Protein AF-X1UCN3-F1 (afdb_monomer_lite)

Structure (mmCIF, N/CA/C/O backbone):
data_AF-X1UCN3-F1
#
_entry.id   AF-X1UCN3-F1
#
loop_
_atom_site.group_PDB
_atom_site.id
_atom_site.type_symbol
_atom_site.label_atom_id
_atom_site.label_alt_id
_atom_site.label_comp_id
_atom_site.label_asym_id
_atom_site.label_entity_id
_atom_site.label_seq_id
_atom_site.pdbx_PDB_ins_code
_atom_site.Cartn_x
_atom_site.Cartn_y
_atom_site.Cartn_z
_atom_site.occupancy
_atom_site.B_iso_or_equiv
_atom_site.auth_seq_id
_atom_site.auth_comp_id
_atom_site.auth_asym_id
_atom_site.auth_atom_id
_atom_site.pdbx_PDB_model_num
ATOM 1 N N . GLY A 1 1 ? 2.033 1.109 -13.310 1.00 90.81 1 GLY A N 1
ATOM 2 C CA . GLY A 1 1 ? 3.348 0.813 -12.707 1.00 90.81 1 GLY A CA 1
ATOM 3 C C . GLY A 1 1 ? 4.030 -0.413 -13.293 1.00 90.81 1 GLY A C 1
ATOM 4 O O . GLY A 1 1 ? 4.873 -0.269 -14.161 1.00 90.81 1 GLY A O 1
ATOM 5 N N . TYR A 1 2 ? 3.689 -1.627 -12.850 1.00 91.94 2 TYR A N 1
ATOM 6 C CA . TYR A 1 2 ? 4.491 -2.823 -13.181 1.00 91.94 2 TYR A CA 1
ATOM 7 C C . TYR A 1 2 ? 4.525 -3.172 -14.672 1.00 91.94 2 TYR A C 1
ATOM 9 O O . TYR A 1 2 ? 5.579 -3.544 -15.172 1.00 91.94 2 TYR A O 1
ATOM 17 N N . TYR A 1 3 ? 3.417 -2.993 -15.398 1.00 93.38 3 TYR A N 1
ATOM 18 C CA . TYR A 1 3 ? 3.421 -3.129 -16.858 1.00 93.38 3 TYR A CA 1
ATOM 19 C C . TYR A 1 3 ? 4.437 -2.185 -17.521 1.00 93.38 3 TYR A C 1
ATOM 21 O O . TYR A 1 3 ? 5.268 -2.631 -18.302 1.00 93.38 3 TYR A O 1
ATOM 29 N N . TYR A 1 4 ? 4.433 -0.902 -17.139 1.00 95.06 4 TYR A N 1
ATOM 30 C CA . TYR A 1 4 ? 5.412 0.087 -17.603 1.00 95.06 4 TYR A CA 1
ATOM 31 C C . TYR A 1 4 ? 6.851 -0.333 -17.276 1.00 95.06 4 TYR A C 1
ATOM 33 O O . TYR A 1 4 ? 7.712 -0.303 -18.150 1.00 95.06 4 TYR A O 1
ATOM 41 N N . GLY A 1 5 ? 7.095 -0.802 -16.047 1.00 95.38 5 GLY A N 1
ATOM 42 C CA . GLY A 1 5 ? 8.407 -1.294 -15.622 1.00 95.38 5 G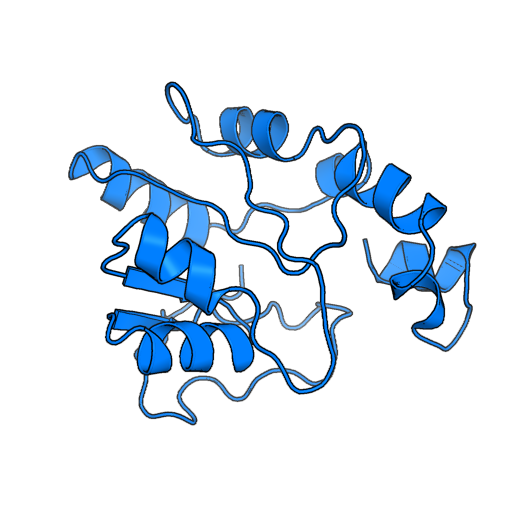LY A CA 1
ATOM 43 C C . GLY A 1 5 ? 8.921 -2.451 -16.485 1.00 95.38 5 GLY A C 1
ATOM 44 O O . GLY A 1 5 ? 10.073 -2.439 -16.917 1.00 95.38 5 GLY A O 1
ATOM 45 N N . GLN A 1 6 ? 8.049 -3.413 -16.806 1.00 94.62 6 GLN A N 1
ATOM 46 C CA . GLN A 1 6 ? 8.380 -4.501 -17.728 1.00 94.62 6 GLN A CA 1
ATOM 47 C C . GLN A 1 6 ? 8.710 -3.978 -19.125 1.00 94.62 6 GLN A C 1
ATOM 49 O O . GLN A 1 6 ? 9.733 -4.359 -19.676 1.00 94.62 6 GLN A O 1
ATOM 54 N N . GLN A 1 7 ? 7.885 -3.094 -19.690 1.00 95.62 7 GLN A N 1
ATOM 55 C CA . GLN A 1 7 ? 8.106 -2.594 -21.050 1.00 95.62 7 GLN A CA 1
ATOM 56 C C . GLN A 1 7 ? 9.394 -1.771 -21.173 1.00 95.62 7 GLN A C 1
ATOM 58 O O . GLN A 1 7 ? 10.116 -1.915 -22.154 1.00 95.62 7 GLN A O 1
ATOM 63 N N . LYS A 1 8 ? 9.691 -0.924 -20.182 1.00 97.12 8 LYS A N 1
ATOM 64 C CA . LYS A 1 8 ? 10.817 0.014 -20.249 1.00 97.12 8 LYS A CA 1
ATOM 65 C C . LYS A 1 8 ? 12.150 -0.597 -19.823 1.00 97.12 8 LYS A C 1
ATOM 67 O O . LYS A 1 8 ? 13.149 -0.373 -20.494 1.00 97.12 8 LYS A O 1
ATOM 72 N N . TYR A 1 9 ? 12.182 -1.334 -18.711 1.00 96.56 9 TYR A N 1
ATOM 73 C CA . TYR A 1 9 ? 13.450 -1.719 -18.074 1.00 96.56 9 TYR A CA 1
ATOM 74 C C . TYR A 1 9 ? 13.778 -3.205 -18.167 1.00 96.56 9 TYR A C 1
ATOM 76 O O . TYR A 1 9 ? 14.944 -3.578 -18.095 1.00 96.56 9 TYR A O 1
ATOM 84 N N . SER A 1 10 ? 12.773 -4.077 -18.275 1.00 94.81 10 SER A N 1
ATOM 85 C CA . SER A 1 10 ? 13.024 -5.523 -18.291 1.00 94.81 10 SER A CA 1
ATOM 86 C C . SER A 1 10 ? 11.923 -6.301 -19.017 1.00 94.81 10 SER A C 1
ATOM 88 O O . SER A 1 10 ? 11.089 -6.949 -18.373 1.00 94.81 10 SER A O 1
ATOM 90 N N . PRO A 1 11 ? 11.894 -6.249 -20.363 1.00 93.00 11 PRO A N 1
ATOM 91 C CA . PRO A 1 11 ? 10.898 -6.971 -21.142 1.00 93.00 11 PRO A CA 1
ATOM 92 C C . PRO A 1 11 ? 10.883 -8.461 -20.790 1.00 93.00 11 PRO A C 1
ATOM 94 O O . PRO A 1 11 ? 11.913 -9.133 -20.785 1.00 93.00 11 PRO A O 1
ATOM 97 N N . GLY A 1 12 ? 9.699 -8.977 -20.460 1.00 87.69 12 GLY A N 1
ATOM 98 C CA . GLY A 1 12 ? 9.488 -10.395 -20.160 1.00 87.69 12 GLY A CA 1
ATOM 99 C C . GLY A 1 12 ? 9.872 -10.857 -18.749 1.00 87.69 12 GLY A C 1
ATOM 100 O O . GLY A 1 12 ? 9.677 -12.032 -18.446 1.00 87.69 12 GLY A O 1
ATOM 101 N N . ASN A 1 13 ? 10.375 -9.991 -17.859 1.00 91.38 13 ASN A N 1
ATOM 102 C CA . ASN A 1 13 ? 10.657 -10.375 -16.469 1.00 91.38 13 ASN A CA 1
ATOM 103 C C . ASN A 1 13 ? 10.425 -9.225 -15.463 1.00 91.38 13 ASN A C 1
ATOM 105 O O . ASN A 1 13 ? 9.879 -8.184 -15.809 1.00 91.38 13 ASN A O 1
ATOM 109 N N . LYS A 1 14 ? 10.737 -9.445 -14.177 1.00 91.56 14 LYS A N 1
ATOM 110 C CA . LYS A 1 14 ? 10.480 -8.485 -13.082 1.00 91.56 14 LYS A CA 1
ATOM 111 C C . LYS A 1 14 ? 11.747 -7.805 -12.537 1.00 91.56 14 LYS A C 1
ATOM 113 O O . LYS A 1 14 ? 11.695 -7.236 -11.450 1.00 91.56 14 LYS A O 1
ATOM 118 N N . ALA A 1 15 ? 12.868 -7.836 -13.263 1.00 94.94 15 ALA A N 1
ATOM 119 C CA . ALA A 1 15 ? 14.123 -7.218 -12.821 1.00 94.94 15 ALA A CA 1
ATOM 120 C C . ALA A 1 15 ? 14.004 -5.697 -12.621 1.00 94.94 15 ALA A C 1
ATOM 122 O O . ALA A 1 15 ? 14.710 -5.139 -11.791 1.00 94.94 15 ALA A O 1
ATOM 123 N N . PHE A 1 16 ? 13.045 -5.031 -13.276 1.00 94.88 16 PHE A N 1
ATOM 124 C CA . PHE A 1 16 ? 12.728 -3.623 -13.013 1.00 94.88 16 PHE A CA 1
ATOM 125 C C . PHE A 1 16 ? 12.446 -3.326 -11.528 1.00 94.88 16 PHE A C 1
ATOM 127 O O . PHE A 1 16 ? 12.680 -2.213 -11.073 1.00 94.88 16 PHE A O 1
ATOM 134 N N . ALA A 1 17 ? 11.952 -4.303 -10.756 1.00 93.31 17 ALA A N 1
ATOM 135 C CA . ALA A 1 17 ? 11.554 -4.105 -9.364 1.00 93.31 17 ALA A CA 1
ATOM 136 C C . ALA A 1 17 ? 12.737 -3.912 -8.396 1.00 93.31 17 ALA A C 1
ATOM 138 O O . ALA A 1 17 ? 12.504 -3.540 -7.247 1.00 93.31 17 ALA A O 1
ATOM 139 N N . ILE A 1 18 ? 13.979 -4.144 -8.835 1.00 94.06 18 ILE A N 1
ATOM 140 C CA . ILE A 1 18 ? 15.189 -3.835 -8.053 1.00 94.06 18 ILE A CA 1
ATOM 141 C C . ILE A 1 18 ? 15.884 -2.543 -8.506 1.00 94.06 18 ILE A C 1
ATOM 143 O O . ILE A 1 18 ? 16.876 -2.157 -7.899 1.00 94.06 18 ILE A O 1
ATOM 147 N N . LEU A 1 19 ? 15.386 -1.882 -9.557 1.00 96.31 19 LEU A N 1
ATOM 148 C CA . LEU A 1 19 ? 16.004 -0.677 -10.110 1.00 96.31 19 LEU A CA 1
ATOM 149 C C . LEU A 1 19 ? 15.525 0.572 -9.377 1.00 96.31 19 LEU A C 1
ATOM 151 O O . LEU A 1 19 ? 14.321 0.787 -9.211 1.00 96.31 19 LEU A O 1
ATOM 155 N N . GLU A 1 20 ? 16.470 1.418 -8.982 1.00 95.94 20 GLU A N 1
ATOM 156 C CA . GLU A 1 20 ? 16.177 2.679 -8.308 1.00 95.94 20 GLU A CA 1
ATOM 157 C C . GLU A 1 20 ? 15.436 3.645 -9.241 1.00 95.94 20 GLU A C 1
ATOM 159 O O . GLU A 1 20 ? 14.459 4.271 -8.839 1.00 95.94 20 GLU A O 1
ATOM 164 N N . GLU A 1 21 ? 15.820 3.698 -10.518 1.00 97.06 21 GLU A N 1
ATOM 165 C CA . GLU A 1 21 ? 15.210 4.557 -11.535 1.00 97.06 21 GLU A CA 1
ATOM 166 C C . GLU A 1 21 ? 13.728 4.237 -11.729 1.00 97.06 21 GLU A C 1
ATOM 168 O O . GLU A 1 21 ? 12.895 5.140 -11.825 1.00 97.06 21 GLU A O 1
ATOM 173 N N . PHE A 1 22 ? 13.378 2.946 -11.728 1.00 97.81 22 PHE A N 1
ATOM 174 C CA . PHE A 1 22 ? 11.984 2.525 -11.796 1.00 97.81 22 PHE A CA 1
ATOM 175 C C . PHE A 1 22 ? 11.195 3.027 -10.584 1.00 97.81 22 PHE A C 1
ATOM 177 O O . PHE A 1 22 ? 10.091 3.548 -10.748 1.00 97.81 22 PHE A O 1
ATOM 184 N N . TRP A 1 23 ? 11.739 2.879 -9.372 1.00 97.94 23 TRP A N 1
ATOM 185 C CA . TRP A 1 23 ? 11.052 3.315 -8.158 1.00 97.94 23 TRP A CA 1
ATOM 186 C C . TRP A 1 23 ? 10.953 4.833 -8.052 1.00 97.94 23 TRP A C 1
ATOM 188 O O . TRP A 1 23 ? 9.906 5.325 -7.632 1.00 97.94 23 TRP A O 1
ATOM 198 N N . ASN A 1 24 ? 11.973 5.565 -8.503 1.00 97.69 24 ASN A N 1
ATOM 199 C CA . ASN A 1 24 ? 11.936 7.020 -8.603 1.00 97.69 24 ASN A CA 1
ATOM 200 C C . ASN A 1 24 ? 10.778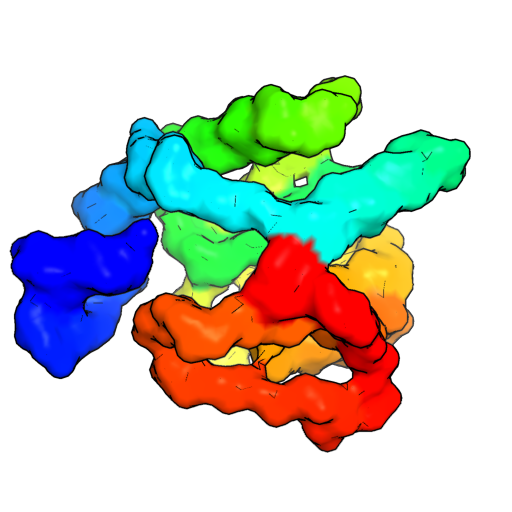 7.473 -9.499 1.00 97.69 24 ASN A C 1
ATOM 202 O O . ASN A 1 24 ? 9.973 8.293 -9.065 1.00 97.69 24 ASN A O 1
ATOM 206 N N . GLU A 1 25 ? 10.600 6.888 -10.687 1.00 97.75 25 GLU A N 1
ATOM 207 C CA . GLU A 1 25 ? 9.454 7.212 -11.552 1.00 97.75 25 GLU A CA 1
ATOM 208 C C . GLU A 1 25 ? 8.116 6.738 -10.963 1.00 97.75 25 GLU A C 1
ATOM 210 O O . GLU A 1 25 ? 7.107 7.450 -11.017 1.00 97.75 25 GLU A O 1
ATOM 215 N N . MET A 1 26 ? 8.095 5.540 -10.374 1.00 97.62 26 MET A N 1
ATOM 216 C CA . MET A 1 26 ? 6.886 4.953 -9.800 1.00 97.62 26 MET A CA 1
ATOM 217 C C . MET A 1 26 ? 6.331 5.795 -8.651 1.00 97.62 26 MET A C 1
ATOM 219 O O . MET A 1 26 ? 5.127 6.035 -8.609 1.00 97.62 26 MET A O 1
ATOM 223 N N . ASN A 1 27 ? 7.198 6.258 -7.752 1.00 98.06 27 ASN A N 1
ATOM 224 C CA . ASN A 1 27 ? 6.809 7.005 -6.561 1.00 98.06 27 ASN A CA 1
ATOM 225 C C . ASN A 1 27 ? 6.664 8.516 -6.807 1.00 98.06 27 ASN A C 1
ATOM 227 O O . ASN A 1 27 ? 6.174 9.202 -5.917 1.00 98.06 27 ASN A O 1
ATOM 231 N N . ASN A 1 28 ? 7.082 9.038 -7.970 1.00 97.50 28 ASN A N 1
ATOM 232 C CA . ASN A 1 28 ? 7.079 10.482 -8.255 1.00 97.50 28 ASN A CA 1
ATOM 233 C C . ASN A 1 28 ? 6.322 10.887 -9.529 1.00 97.50 28 ASN A C 1
ATOM 235 O O . ASN A 1 28 ? 6.429 12.028 -9.973 1.00 97.50 28 ASN A O 1
ATOM 239 N N . GLY A 1 29 ? 5.538 9.993 -10.137 1.00 94.62 29 GLY A N 1
ATOM 240 C CA . GLY A 1 29 ? 4.730 10.397 -11.290 1.00 94.62 29 GLY A CA 1
ATOM 241 C C . GLY A 1 29 ? 3.825 9.334 -11.887 1.00 94.62 29 GLY A C 1
ATOM 242 O O . GLY A 1 29 ? 2.743 9.673 -12.359 1.00 94.62 29 GLY A O 1
ATOM 243 N N . LEU A 1 30 ? 4.205 8.053 -11.874 1.00 96.12 30 LEU A N 1
ATOM 244 C CA . LEU A 1 30 ? 3.395 7.032 -12.554 1.00 96.12 30 LEU A CA 1
ATOM 245 C C . LEU A 1 30 ? 2.046 6.764 -11.876 1.00 96.12 30 LEU A C 1
ATOM 247 O O . LEU A 1 30 ? 1.128 6.291 -12.548 1.00 96.12 30 LEU A O 1
ATOM 251 N N . ASP A 1 31 ? 1.897 7.067 -10.583 1.00 94.50 31 ASP A N 1
ATOM 252 C CA . ASP A 1 31 ? 0.613 6.897 -9.898 1.00 94.50 31 ASP A CA 1
ATOM 253 C C . ASP A 1 31 ? -0.467 7.897 -10.343 1.00 94.50 31 ASP A C 1
ATOM 255 O O . ASP A 1 31 ? -1.638 7.653 -10.072 1.00 94.50 31 ASP A O 1
ATOM 259 N N . GLN A 1 32 ? -0.146 8.940 -11.121 1.00 93.06 32 GLN A N 1
ATOM 260 C CA . GLN A 1 32 ? -1.179 9.778 -11.756 1.00 93.06 32 GLN A CA 1
ATOM 261 C C . GLN A 1 32 ? -2.084 8.977 -12.718 1.00 93.06 32 GLN A C 1
ATOM 263 O O . GLN A 1 32 ? -3.192 9.398 -13.035 1.00 93.06 32 GLN A O 1
ATOM 268 N N . PHE A 1 33 ? -1.609 7.812 -13.175 1.00 94.50 33 PHE A N 1
ATOM 269 C CA . PHE A 1 33 ? -2.351 6.865 -14.010 1.00 94.50 33 PHE A CA 1
ATOM 270 C C . PHE A 1 33 ? -2.941 5.696 -13.204 1.00 94.50 33 PHE A C 1
ATOM 272 O O . PHE A 1 33 ? -3.541 4.788 -13.783 1.00 94.50 33 PHE A O 1
ATOM 279 N N . SER A 1 34 ? -2.734 5.665 -11.883 1.00 93.62 34 SER A N 1
ATOM 280 C CA . SER A 1 34 ? -3.314 4.650 -11.006 1.00 93.62 34 SER A CA 1
ATOM 281 C C . SER A 1 34 ? -4.791 4.963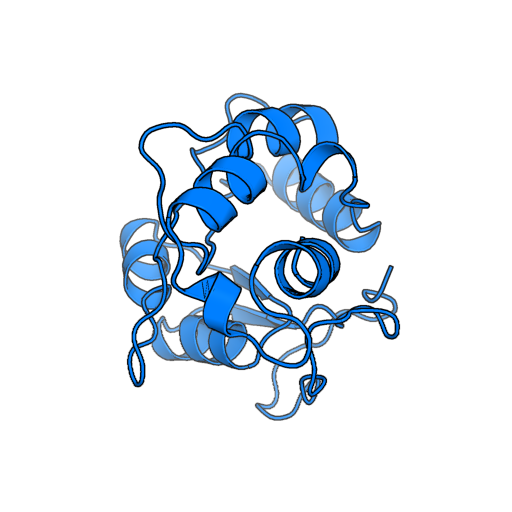 -10.775 1.00 93.62 34 SER A C 1
ATOM 283 O O . SER A 1 34 ? -5.157 6.073 -10.397 1.00 93.62 34 SER A O 1
ATOM 285 N N . LEU A 1 35 ? -5.651 3.967 -10.990 1.00 94.06 35 LEU A N 1
ATOM 286 C CA . LEU A 1 35 ? -7.083 4.096 -10.736 1.00 94.06 35 LEU A CA 1
ATOM 287 C C . LEU A 1 35 ? -7.371 3.814 -9.253 1.00 94.06 35 LEU A C 1
ATOM 289 O O . LEU A 1 35 ? -7.062 2.714 -8.780 1.00 94.06 35 LEU A O 1
ATOM 293 N N . PRO A 1 36 ? -7.942 4.773 -8.505 1.00 95.19 36 PRO A N 1
ATOM 294 C CA . PRO A 1 36 ? -8.349 4.537 -7.129 1.00 95.19 36 PRO A CA 1
ATOM 295 C C . PRO A 1 36 ? -9.535 3.578 -7.089 1.00 95.19 36 PRO A C 1
ATOM 297 O O . PRO A 1 36 ? -10.468 3.707 -7.875 1.00 95.19 36 PRO A O 1
ATOM 300 N N . LYS A 1 37 ? -9.498 2.636 -6.145 1.00 96.19 37 LYS A N 1
ATOM 301 C CA . LYS A 1 37 ? -10.561 1.644 -5.977 1.00 96.19 37 LYS A CA 1
ATOM 302 C C . LYS A 1 37 ? -11.740 2.234 -5.222 1.00 96.19 37 LYS A C 1
ATOM 304 O O . LYS A 1 37 ? -11.554 2.866 -4.176 1.00 96.19 37 LYS A O 1
ATOM 309 N N . GLU A 1 38 ? -12.949 1.954 -5.679 1.00 97.00 38 GLU A N 1
ATOM 310 C CA . GLU A 1 38 ? -14.170 2.434 -5.032 1.00 97.00 38 GLU A CA 1
ATOM 311 C C . GLU A 1 38 ? -14.331 1.865 -3.618 1.00 97.00 38 GLU A C 1
ATOM 313 O O . GLU A 1 38 ? -14.796 2.554 -2.704 1.00 97.00 38 GLU A O 1
ATOM 318 N N . CYS A 1 39 ? -13.871 0.632 -3.382 1.00 97.50 39 CYS A N 1
ATOM 319 C CA . CYS A 1 39 ? -13.852 0.071 -2.032 1.00 97.50 39 CYS A CA 1
ATOM 320 C C . CYS A 1 39 ? -12.947 0.869 -1.076 1.00 97.50 39 CYS A C 1
ATOM 322 O O . CYS A 1 39 ? -13.307 1.067 0.083 1.00 97.50 39 CYS A O 1
ATOM 324 N N . ALA A 1 40 ? -11.807 1.380 -1.557 1.00 97.75 40 ALA A N 1
ATOM 325 C CA . ALA A 1 40 ? -10.887 2.171 -0.745 1.00 97.75 40 ALA A CA 1
ATOM 326 C C . ALA A 1 40 ? -11.512 3.515 -0.355 1.00 97.75 40 ALA A C 1
ATOM 328 O O . ALA A 1 40 ? -11.415 3.903 0.807 1.00 97.75 40 ALA A O 1
ATOM 329 N N . ARG A 1 41 ? -12.240 4.171 -1.275 1.00 97.81 41 ARG A N 1
ATOM 330 C CA . ARG A 1 41 ? -12.996 5.400 -0.970 1.00 97.81 41 ARG A CA 1
ATOM 331 C C . ARG A 1 41 ? -13.962 5.184 0.190 1.00 97.81 41 ARG A C 1
ATOM 333 O O . ARG A 1 41 ? -13.952 5.937 1.156 1.00 97.81 41 ARG A O 1
ATOM 340 N N . LYS A 1 42 ? -14.759 4.114 0.125 1.00 98.00 42 LYS A N 1
ATOM 341 C CA . LYS A 1 42 ? -15.756 3.790 1.158 1.00 98.00 42 LYS A CA 1
ATOM 342 C C . LYS A 1 42 ? -15.118 3.460 2.508 1.00 98.00 42 LYS A C 1
ATOM 344 O O . LYS A 1 42 ? -15.624 3.903 3.535 1.00 98.00 42 LYS A O 1
ATOM 349 N N . LEU A 1 43 ? -14.024 2.696 2.512 1.00 98.25 43 LEU A N 1
ATOM 350 C CA . LEU A 1 43 ? -13.301 2.345 3.739 1.00 98.25 43 LEU A CA 1
ATOM 351 C C . LEU A 1 43 ? -12.660 3.571 4.391 1.00 98.25 43 LEU A C 1
ATOM 353 O O . LEU A 1 43 ? -12.771 3.749 5.600 1.00 98.25 43 LEU A O 1
ATOM 357 N N . ILE A 1 44 ? -12.026 4.434 3.599 1.00 98.31 44 ILE A N 1
ATOM 358 C CA . ILE A 1 44 ? -11.408 5.659 4.108 1.00 98.31 44 ILE A CA 1
ATOM 359 C C . ILE A 1 44 ? -12.473 6.591 4.684 1.00 98.31 44 ILE A C 1
ATOM 361 O O . ILE A 1 44 ? -12.320 7.052 5.810 1.00 98.31 44 ILE A O 1
ATOM 365 N N . GLU A 1 45 ? -13.591 6.790 3.986 1.00 98.12 45 GLU A N 1
ATOM 366 C CA . GLU A 1 45 ? -14.714 7.581 4.501 1.00 98.12 45 GLU A CA 1
ATOM 367 C C . GLU A 1 45 ? -15.303 7.006 5.797 1.00 98.12 45 GLU A C 1
ATOM 369 O O . GLU A 1 45 ? -15.650 7.750 6.715 1.00 98.12 45 GLU A O 1
ATOM 374 N N . LEU A 1 46 ? -15.388 5.678 5.913 1.00 98.19 46 LEU A N 1
ATOM 375 C CA . LEU A 1 46 ? -15.795 5.018 7.154 1.00 98.19 46 LEU A CA 1
ATOM 376 C C . LEU A 1 46 ? -14.830 5.341 8.305 1.00 98.19 46 LEU A C 1
ATOM 378 O O . LEU A 1 46 ? -15.281 5.700 9.393 1.00 98.19 46 LEU A O 1
ATOM 382 N N . HIS A 1 47 ? -13.522 5.224 8.076 1.00 98.25 47 HIS A N 1
ATOM 383 C CA . HIS A 1 47 ? -12.502 5.488 9.093 1.00 98.25 47 HIS A CA 1
ATOM 384 C C . HIS A 1 47 ? -12.416 6.976 9.466 1.00 98.25 47 HIS A C 1
ATOM 386 O O . HIS A 1 47 ? -12.346 7.291 10.655 1.00 98.25 47 HIS A O 1
ATOM 392 N N . LYS A 1 48 ? -12.563 7.891 8.496 1.00 97.50 48 LYS A N 1
ATOM 393 C CA . LYS A 1 48 ? -12.704 9.338 8.739 1.00 97.50 48 LYS A CA 1
ATOM 394 C C . LYS A 1 48 ? -13.879 9.630 9.674 1.00 97.50 48 LYS A C 1
ATOM 396 O O . LYS A 1 48 ? -13.705 10.287 10.694 1.00 97.50 48 LYS A O 1
ATOM 401 N N . LYS A 1 49 ? -15.066 9.075 9.392 1.00 97.75 49 LYS A N 1
ATOM 402 C CA . LYS A 1 49 ? -16.272 9.261 10.229 1.00 97.75 49 LYS A CA 1
ATOM 403 C C . LYS A 1 49 ? -16.126 8.722 11.651 1.00 97.75 49 LYS A C 1
ATOM 405 O O . LYS A 1 49 ? -16.807 9.196 12.554 1.00 97.75 49 LYS A O 1
ATOM 410 N N . ARG A 1 50 ? -15.271 7.720 11.846 1.00 97.88 50 ARG A N 1
ATOM 411 C CA . ARG A 1 50 ? -14.965 7.146 13.161 1.00 97.88 50 ARG A CA 1
ATOM 412 C C . ARG A 1 50 ? -13.909 7.942 13.935 1.00 97.88 50 ARG A C 1
ATOM 414 O O . ARG A 1 50 ? -13.757 7.699 15.127 1.00 97.88 50 ARG A O 1
ATOM 421 N N . GLY A 1 51 ? -13.211 8.873 13.281 1.00 96.94 51 GLY A N 1
ATOM 422 C CA . GLY A 1 51 ? -12.063 9.576 13.855 1.00 96.94 51 GLY A CA 1
ATOM 423 C C . GLY A 1 51 ? -10.818 8.692 13.975 1.00 96.94 51 GLY A C 1
ATOM 424 O O . GLY A 1 51 ? -9.982 8.937 14.841 1.00 96.94 51 GLY A O 1
ATOM 425 N N . ASP A 1 52 ? -10.709 7.644 13.151 1.00 97.75 52 ASP A N 1
ATOM 426 C CA . ASP A 1 52 ? -9.566 6.732 13.172 1.00 97.75 52 ASP A CA 1
ATOM 427 C C . ASP A 1 52 ? -8.346 7.367 12.472 1.00 97.75 52 ASP A C 1
ATOM 429 O O . ASP A 1 52 ? -8.474 8.021 11.435 1.00 97.75 52 ASP A O 1
ATOM 433 N N . SER A 1 53 ? -7.137 7.106 12.981 1.00 97.38 53 SER A N 1
ATOM 434 C CA . SER A 1 53 ? -5.893 7.445 12.277 1.00 97.38 53 SER A CA 1
ATOM 435 C C . SER A 1 53 ? -5.642 6.482 11.114 1.00 97.38 53 SER A C 1
ATOM 437 O O . SER A 1 53 ? -5.594 5.265 11.307 1.00 97.38 53 SER A O 1
ATOM 439 N N . ILE A 1 54 ? -5.422 7.019 9.913 1.00 98.44 54 ILE A N 1
ATOM 440 C CA . ILE A 1 54 ? -5.218 6.232 8.687 1.00 98.44 54 ILE A CA 1
ATOM 441 C C . ILE A 1 54 ? -3.734 6.228 8.302 1.00 98.44 54 ILE A C 1
ATOM 443 O O . ILE A 1 54 ? -3.088 7.276 8.255 1.00 98.44 54 ILE A O 1
ATOM 447 N N . TYR A 1 55 ? -3.206 5.041 7.993 1.00 98.69 55 TYR A N 1
ATOM 448 C CA . TYR A 1 55 ? -1.834 4.830 7.531 1.00 98.69 55 TYR A CA 1
ATOM 449 C C . TYR A 1 55 ? -1.822 4.037 6.227 1.00 98.69 55 TYR A C 1
ATOM 451 O O . TYR A 1 55 ? -2.579 3.080 6.064 1.00 98.69 55 TYR A O 1
ATOM 459 N N . PHE A 1 56 ? -0.898 4.384 5.333 1.00 98.69 56 PHE A N 1
ATOM 460 C CA . PHE A 1 56 ? -0.610 3.618 4.124 1.00 98.69 56 PHE A CA 1
ATOM 461 C C . PHE A 1 56 ? 0.774 2.983 4.249 1.00 98.69 56 PHE A C 1
ATOM 463 O O . PHE A 1 56 ? 1.773 3.687 4.392 1.00 98.69 56 PHE A O 1
ATOM 470 N N . ILE A 1 57 ? 0.835 1.649 4.198 1.00 98.75 57 ILE A N 1
ATOM 471 C CA . ILE A 1 57 ? 2.078 0.878 4.342 1.00 98.75 57 ILE A CA 1
ATOM 472 C C . ILE A 1 57 ? 2.306 0.052 3.079 1.00 98.75 57 ILE A C 1
ATOM 474 O O . ILE A 1 57 ? 1.497 -0.805 2.712 1.00 98.75 57 ILE A O 1
ATOM 478 N N . THR A 1 58 ? 3.435 0.285 2.415 1.00 98.38 58 THR A N 1
ATOM 479 C CA . THR A 1 58 ? 3.723 -0.277 1.098 1.00 98.38 58 THR A CA 1
ATOM 480 C C . THR A 1 58 ? 5.097 -0.931 1.032 1.00 98.38 58 THR A C 1
ATOM 482 O O . THR A 1 58 ? 6.071 -0.406 1.559 1.00 98.38 58 THR A O 1
ATOM 485 N N . ALA A 1 59 ? 5.184 -2.063 0.327 1.00 96.88 59 ALA A N 1
ATOM 486 C CA . ALA A 1 59 ? 6.441 -2.783 0.097 1.00 96.88 59 ALA A CA 1
ATOM 487 C C . ALA A 1 59 ? 7.277 -2.198 -1.056 1.00 96.88 59 ALA A C 1
ATOM 489 O O . ALA A 1 59 ? 8.281 -2.780 -1.463 1.00 96.88 59 ALA A O 1
ATOM 490 N N . ARG A 1 60 ? 6.859 -1.057 -1.618 1.00 97.19 60 ARG A N 1
ATOM 491 C CA . ARG A 1 60 ? 7.652 -0.330 -2.612 1.00 97.19 60 ARG A CA 1
ATOM 492 C C . ARG A 1 60 ? 8.982 0.106 -1.998 1.00 97.19 60 ARG A C 1
ATOM 494 O O . ARG A 1 60 ? 9.034 0.460 -0.817 1.00 97.19 60 ARG A O 1
ATOM 501 N N . THR A 1 61 ? 10.038 0.104 -2.804 1.00 97.00 61 THR A N 1
ATOM 502 C CA . THR A 1 61 ? 11.338 0.646 -2.395 1.00 97.00 61 THR A CA 1
ATOM 503 C C . THR A 1 61 ? 11.193 2.133 -2.104 1.00 97.00 61 THR A C 1
ATOM 505 O O . THR A 1 61 ? 10.552 2.867 -2.862 1.00 97.00 61 THR A O 1
ATOM 508 N N . LYS A 1 62 ? 11.762 2.558 -0.975 1.00 96.94 62 LYS A N 1
ATOM 509 C CA . LYS A 1 62 ? 11.807 3.962 -0.582 1.00 96.94 62 LYS A CA 1
ATOM 510 C C . LYS A 1 62 ? 12.723 4.733 -1.532 1.00 96.94 62 LYS A C 1
ATOM 512 O O . LYS A 1 62 ? 13.814 4.270 -1.843 1.00 96.94 62 LYS A O 1
ATOM 517 N N . THR A 1 63 ? 12.281 5.914 -1.927 1.00 97.75 63 THR A N 1
ATOM 518 C CA . THR A 1 63 ? 13.029 6.881 -2.737 1.00 97.75 63 THR A CA 1
ATOM 519 C C . THR A 1 63 ? 13.348 8.119 -1.897 1.00 97.75 63 THR A C 1
ATOM 521 O O . THR A 1 63 ? 12.767 8.302 -0.823 1.00 97.75 63 THR A O 1
ATOM 524 N N . GLU A 1 64 ? 14.298 8.949 -2.337 1.00 96.56 64 GLU A N 1
ATOM 525 C CA . GLU A 1 64 ? 14.671 10.183 -1.621 1.00 96.56 64 GLU A CA 1
ATOM 526 C C . GLU A 1 64 ? 13.475 11.136 -1.489 1.00 96.56 64 GLU A C 1
ATOM 528 O O . GLU A 1 64 ? 13.196 11.660 -0.410 1.00 96.56 64 GLU A O 1
ATOM 533 N N . ILE A 1 65 ? 12.729 11.274 -2.585 1.00 96.62 65 ILE A N 1
ATOM 534 C CA . ILE A 1 65 ? 11.466 12.003 -2.673 1.00 96.62 65 ILE A CA 1
ATOM 535 C C . ILE A 1 65 ? 10.337 11.060 -3.099 1.00 96.62 65 ILE A C 1
ATOM 537 O O . ILE A 1 65 ? 10.577 10.045 -3.762 1.00 96.62 65 ILE A O 1
ATOM 541 N N . GLU A 1 66 ? 9.106 11.380 -2.710 1.00 97.81 66 GLU A N 1
ATOM 542 C CA . GLU A 1 66 ? 7.896 10.659 -3.115 1.00 97.81 66 GLU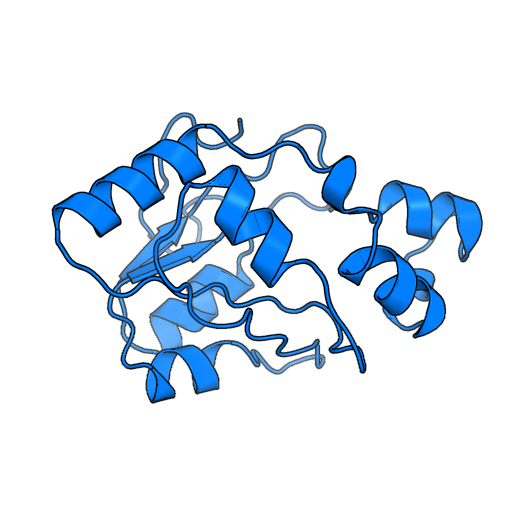 A CA 1
ATOM 543 C C . GLU A 1 66 ? 6.698 11.618 -3.175 1.00 97.81 66 GLU A C 1
ATOM 545 O O . GLU A 1 66 ? 6.573 12.499 -2.324 1.00 97.81 66 GLU A O 1
ATOM 550 N N . SER A 1 67 ? 5.824 11.442 -4.170 1.00 97.75 67 SER A N 1
ATOM 551 C CA . SER A 1 67 ? 4.570 12.197 -4.336 1.00 97.75 67 SER A CA 1
ATOM 552 C C . SER A 1 67 ? 3.319 11.348 -4.080 1.00 97.75 67 SER A C 1
ATOM 554 O O . SER A 1 67 ? 2.192 11.794 -4.308 1.00 97.75 67 SER A O 1
ATOM 556 N N . VAL A 1 68 ? 3.492 10.121 -3.578 1.00 98.19 68 VAL A N 1
ATOM 557 C CA . VAL A 1 68 ? 2.399 9.182 -3.300 1.00 98.19 68 VAL A CA 1
ATOM 558 C C . VAL A 1 68 ? 1.549 9.688 -2.138 1.00 98.19 68 VAL A C 1
ATOM 560 O O . VAL A 1 68 ? 0.325 9.618 -2.221 1.00 98.19 68 VAL A O 1
ATOM 563 N N . THR A 1 69 ? 2.165 10.236 -1.086 1.00 98.06 69 THR A N 1
ATOM 564 C CA . THR A 1 69 ? 1.431 10.836 0.041 1.00 98.06 69 THR A CA 1
ATOM 565 C C . THR A 1 69 ? 0.494 11.948 -0.441 1.00 98.06 69 THR A C 1
ATOM 567 O O . THR A 1 69 ? -0.702 11.895 -0.160 1.00 98.06 69 THR A O 1
ATOM 570 N N . GLU A 1 70 ? 1.001 12.902 -1.229 1.00 97.69 70 GLU A N 1
ATOM 571 C CA . GLU A 1 70 ? 0.204 14.018 -1.768 1.00 97.69 70 GLU A CA 1
ATOM 572 C C . GLU A 1 70 ? -0.906 13.526 -2.712 1.00 97.69 70 GLU A C 1
ATOM 574 O O . GLU A 1 70 ? -2.029 14.034 -2.704 1.00 97.69 70 GLU A O 1
ATOM 579 N N . LEU A 1 71 ? -0.623 12.508 -3.528 1.00 97.56 71 LEU A N 1
ATOM 580 C CA . LEU A 1 71 ? -1.637 11.919 -4.394 1.00 97.56 71 LEU A CA 1
ATOM 581 C C . LEU A 1 71 ? -2.766 11.274 -3.583 1.00 97.56 71 LEU A C 1
ATOM 583 O O . LEU A 1 71 ? -3.934 11.465 -3.921 1.00 97.56 71 LEU A O 1
ATOM 587 N N . LEU A 1 72 ? -2.441 10.508 -2.539 1.00 98.00 72 LEU A N 1
ATOM 588 C CA . LEU A 1 72 ? -3.432 9.865 -1.671 1.00 98.00 72 LEU A CA 1
ATOM 589 C C . LEU A 1 72 ? -4.263 10.902 -0.913 1.00 98.00 72 LEU A C 1
ATOM 591 O O . LEU A 1 72 ? -5.479 10.733 -0.820 1.00 98.00 72 LEU A O 1
ATOM 595 N N . GLU A 1 73 ? -3.627 11.980 -0.447 1.00 97.44 73 GLU A N 1
ATOM 596 C CA . GLU A 1 73 ? -4.288 13.134 0.166 1.00 97.44 73 GLU A CA 1
ATOM 597 C C . GLU A 1 73 ? -5.391 13.686 -0.737 1.00 97.44 73 GLU A C 1
ATOM 599 O O . GLU A 1 73 ? -6.560 13.689 -0.357 1.00 97.44 73 GLU A O 1
ATOM 604 N N . LYS A 1 74 ? -5.036 14.058 -1.974 1.00 97.06 74 LYS A N 1
ATOM 605 C CA . LYS A 1 74 ? -5.980 14.612 -2.956 1.00 97.06 74 LYS A CA 1
ATOM 606 C C . LYS A 1 74 ? -7.029 13.597 -3.391 1.00 97.06 74 LYS A C 1
ATOM 608 O O . LYS A 1 74 ? -8.189 13.938 -3.593 1.00 97.06 74 LYS A O 1
ATOM 613 N N . THR A 1 75 ? -6.621 12.344 -3.573 1.00 97.12 75 THR A N 1
ATOM 614 C CA . THR A 1 75 ? -7.497 11.289 -4.091 1.00 97.12 75 THR A CA 1
ATOM 615 C C . THR A 1 75 ? -8.603 10.947 -3.105 1.00 97.12 75 THR A C 1
ATOM 617 O O . THR A 1 75 ? -9.725 10.680 -3.537 1.00 97.12 75 THR A O 1
ATOM 620 N N . PHE A 1 76 ? -8.294 10.925 -1.809 1.00 97.25 76 PHE A N 1
ATOM 621 C CA . PHE A 1 76 ? -9.209 10.478 -0.760 1.00 97.25 76 PHE A CA 1
ATOM 622 C C . PHE A 1 76 ? -9.644 11.583 0.206 1.00 97.25 76 PHE A C 1
ATOM 624 O O . PHE A 1 76 ? -10.279 11.274 1.213 1.00 97.25 76 PHE A O 1
ATOM 631 N N . ASP A 1 77 ? -9.335 12.841 -0.117 1.00 96.75 77 ASP A N 1
ATOM 632 C CA . ASP A 1 77 ? -9.714 14.018 0.669 1.00 96.75 77 ASP A CA 1
ATOM 633 C C . ASP A 1 77 ? -9.320 13.848 2.146 1.00 96.75 77 ASP A C 1
ATOM 635 O O . ASP A 1 77 ? -10.156 13.821 3.051 1.00 96.75 77 ASP A O 1
ATOM 639 N N . LEU A 1 78 ? -8.034 13.574 2.380 1.00 96.38 78 LEU A N 1
ATOM 640 C CA . LEU A 1 78 ? -7.499 13.332 3.720 1.00 96.38 78 LEU A CA 1
ATOM 641 C C . LEU A 1 78 ? -7.036 14.645 4.345 1.00 96.38 78 LEU A C 1
ATOM 643 O O . LEU A 1 78 ? -6.226 15.359 3.765 1.00 96.38 78 LEU A O 1
ATOM 647 N N . GLU A 1 79 ? -7.470 14.923 5.570 1.00 93.50 79 GLU A N 1
ATOM 648 C CA . GLU A 1 79 ? -6.948 16.049 6.344 1.00 93.50 79 GLU A CA 1
ATOM 649 C C . GLU A 1 79 ? -5.658 15.635 7.065 1.00 93.50 79 GLU A C 1
ATOM 651 O O . GLU A 1 79 ? -5.676 14.722 7.890 1.00 93.50 79 GLU A O 1
ATOM 656 N N . ASN A 1 80 ? -4.541 16.314 6.775 1.00 91.88 80 ASN A N 1
ATOM 657 C CA . ASN A 1 80 ? -3.230 16.084 7.404 1.00 91.88 80 ASN A CA 1
ATOM 658 C C . ASN A 1 80 ? -2.808 14.592 7.435 1.00 91.88 80 ASN A C 1
ATOM 660 O O . ASN A 1 80 ? -2.593 14.035 8.518 1.0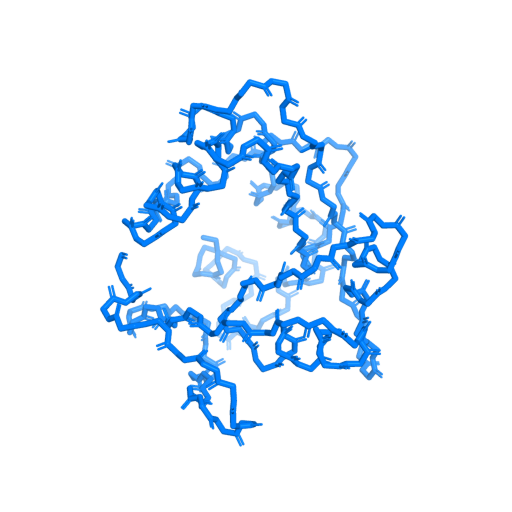0 91.88 80 ASN A O 1
ATOM 664 N N . PRO A 1 81 ? -2.701 13.910 6.277 1.00 95.38 81 PRO A N 1
ATOM 665 C CA . PRO A 1 81 ? -2.424 12.479 6.244 1.00 95.38 81 PRO A CA 1
ATOM 666 C C . PRO A 1 81 ? -1.046 12.136 6.820 1.00 95.38 81 PRO A C 1
ATOM 668 O O . PRO A 1 81 ? -0.064 12.862 6.656 1.00 95.38 81 PRO A O 1
ATOM 671 N N . ASN A 1 82 ? -0.945 10.955 7.434 1.00 97.62 82 ASN A N 1
ATOM 672 C CA . ASN A 1 82 ? 0.352 10.364 7.749 1.00 97.62 82 ASN A CA 1
ATOM 673 C C . ASN A 1 82 ? 1.134 10.100 6.454 1.00 97.62 82 ASN A C 1
ATOM 675 O O . ASN A 1 82 ? 0.568 9.609 5.474 1.00 97.62 82 ASN A O 1
ATOM 679 N N . LYS A 1 83 ? 2.449 10.352 6.471 1.00 98.12 83 LYS A N 1
ATOM 680 C CA . LYS A 1 83 ? 3.326 10.004 5.343 1.00 98.12 83 LYS A CA 1
ATOM 681 C C . LYS A 1 83 ? 3.246 8.510 5.036 1.00 98.12 83 LYS A C 1
ATOM 683 O O . LYS A 1 83 ? 3.236 7.685 5.953 1.00 98.12 83 LYS A O 1
ATOM 688 N N . VAL A 1 84 ? 3.244 8.167 3.748 1.00 98.62 84 VAL A N 1
ATOM 689 C CA . VAL A 1 84 ? 3.291 6.771 3.300 1.00 98.62 84 VAL A CA 1
ATOM 690 C C . VAL A 1 84 ? 4.550 6.097 3.846 1.00 98.62 84 VAL A C 1
ATOM 692 O O . VAL A 1 84 ? 5.664 6.614 3.747 1.00 98.62 84 VAL A O 1
ATOM 695 N N . ILE A 1 85 ? 4.376 4.906 4.414 1.00 98.75 85 ILE A N 1
ATOM 696 C CA . ILE A 1 85 ? 5.468 4.108 4.964 1.00 98.75 85 ILE A CA 1
ATOM 697 C C . ILE A 1 85 ? 5.951 3.136 3.886 1.00 98.75 85 ILE A C 1
ATOM 699 O O . ILE A 1 85 ? 5.307 2.125 3.600 1.00 98.75 85 ILE A O 1
ATOM 703 N N . PHE A 1 86 ? 7.107 3.445 3.301 1.00 98.50 86 PHE A N 1
ATOM 704 C CA . PHE A 1 86 ? 7.807 2.593 2.340 1.00 98.50 86 PHE A CA 1
ATOM 705 C C . PHE A 1 86 ? 8.714 1.613 3.080 1.00 98.50 86 PHE A C 1
ATOM 707 O O . PHE A 1 86 ? 9.781 1.988 3.568 1.00 98.50 86 PHE A O 1
ATOM 714 N N . THR A 1 87 ? 8.291 0.355 3.175 1.00 97.88 87 THR A N 1
ATOM 715 C CA . THR A 1 87 ? 9.049 -0.687 3.880 1.00 97.88 87 THR A CA 1
ATOM 716 C C . THR A 1 87 ? 10.114 -1.327 3.003 1.00 97.88 87 THR A C 1
ATOM 718 O O . THR A 1 87 ? 11.030 -1.957 3.521 1.00 97.88 87 THR A O 1
ATOM 721 N N . GLY A 1 88 ? 9.992 -1.198 1.678 1.00 95.75 88 GLY A N 1
ATOM 722 C CA . GLY A 1 88 ? 10.740 -2.020 0.738 1.00 95.75 88 GLY A CA 1
ATOM 723 C C . GLY A 1 88 ? 10.352 -3.497 0.823 1.00 95.75 88 GLY A C 1
ATOM 724 O O . GLY A 1 88 ? 9.366 -3.879 1.467 1.00 95.75 88 GLY A O 1
ATOM 725 N N . PHE A 1 89 ? 11.155 -4.324 0.161 1.00 92.94 89 PHE A N 1
ATOM 726 C CA . PHE A 1 89 ? 10.988 -5.768 0.102 1.00 92.94 89 PHE A CA 1
ATOM 727 C C . PHE A 1 89 ? 12.292 -6.467 0.483 1.00 92.94 89 PHE A C 1
ATOM 729 O O . PHE A 1 89 ? 13.368 -6.088 0.019 1.00 92.94 89 PHE A O 1
ATOM 736 N N . LYS A 1 90 ? 12.184 -7.529 1.283 1.00 93.31 90 LYS A N 1
ATOM 737 C CA . LYS A 1 90 ? 13.284 -8.437 1.595 1.00 93.31 90 LYS A CA 1
ATOM 738 C C . LYS A 1 90 ? 12.760 -9.866 1.591 1.00 93.31 90 LYS A C 1
ATOM 740 O O . LYS A 1 90 ? 11.761 -10.171 2.233 1.00 93.31 90 LYS A O 1
ATOM 745 N N . LEU A 1 91 ? 13.421 -10.740 0.834 1.00 91.56 91 LEU A N 1
ATOM 746 C CA . LEU A 1 91 ? 12.982 -12.125 0.693 1.00 91.56 91 LEU A CA 1
ATOM 747 C C . LEU A 1 91 ? 13.003 -12.832 2.056 1.00 91.56 91 LEU A C 1
ATOM 749 O O . LEU A 1 91 ? 14.016 -12.799 2.751 1.00 91.56 91 LEU A O 1
ATOM 753 N N . GLY A 1 92 ? 11.890 -13.477 2.408 1.00 93.69 92 GLY A N 1
ATOM 754 C CA . GLY A 1 92 ? 11.739 -14.203 3.670 1.00 93.69 92 GLY A CA 1
ATOM 755 C C . GLY A 1 92 ? 11.436 -13.326 4.889 1.00 93.69 92 GLY A C 1
ATOM 756 O O . GLY A 1 92 ? 11.380 -13.855 5.992 1.00 93.69 92 GLY A O 1
ATOM 757 N N . GLU A 1 93 ? 11.232 -12.015 4.718 1.00 96.12 93 GLU A N 1
ATOM 758 C CA . GLU A 1 93 ? 10.895 -11.108 5.817 1.00 96.12 93 GLU A CA 1
ATOM 759 C C . GLU A 1 93 ? 9.718 -10.197 5.450 1.00 96.12 93 GLU A C 1
ATOM 761 O O . GLU A 1 93 ? 9.708 -9.543 4.405 1.00 96.12 93 GLU A O 1
ATOM 766 N N . ASN A 1 94 ? 8.728 -10.112 6.339 1.00 97.50 94 ASN A N 1
ATOM 767 C CA . ASN A 1 94 ? 7.579 -9.239 6.153 1.00 97.50 94 ASN A CA 1
ATOM 768 C C . ASN A 1 94 ? 7.781 -7.896 6.869 1.00 97.50 94 ASN A C 1
ATOM 770 O O . ASN A 1 94 ? 7.419 -7.694 8.028 1.00 97.50 94 ASN A O 1
ATOM 774 N N . LEU A 1 95 ? 8.352 -6.942 6.136 1.00 98.12 95 LEU A N 1
ATOM 775 C CA . LEU A 1 95 ? 8.747 -5.636 6.668 1.00 98.12 95 LEU A CA 1
ATOM 776 C C . LEU A 1 95 ? 7.565 -4.726 7.054 1.00 98.12 95 LEU A C 1
ATOM 778 O O . LEU A 1 95 ? 7.786 -3.660 7.630 1.00 98.12 95 LEU A O 1
ATOM 782 N N . LYS A 1 96 ? 6.315 -5.130 6.788 1.00 98.69 96 LYS A N 1
ATOM 783 C CA . LYS A 1 96 ? 5.114 -4.383 7.198 1.00 98.69 96 LYS A CA 1
ATOM 784 C C . LYS A 1 96 ? 4.771 -4.566 8.677 1.00 98.69 96 LYS A C 1
ATOM 786 O O . LYS A 1 96 ? 4.146 -3.687 9.262 1.00 98.69 96 LYS A O 1
ATOM 791 N N . ILE A 1 97 ? 5.221 -5.651 9.308 1.00 98.62 97 ILE A N 1
ATOM 792 C CA . ILE A 1 97 ? 4.881 -5.974 10.704 1.00 98.62 97 ILE A CA 1
ATOM 793 C C . ILE A 1 97 ? 5.375 -4.892 11.667 1.00 98.62 97 ILE A C 1
ATOM 795 O O . ILE A 1 97 ? 4.642 -4.465 12.559 1.00 98.62 97 ILE A O 1
ATOM 799 N N . LYS A 1 98 ? 6.616 -4.427 11.484 1.00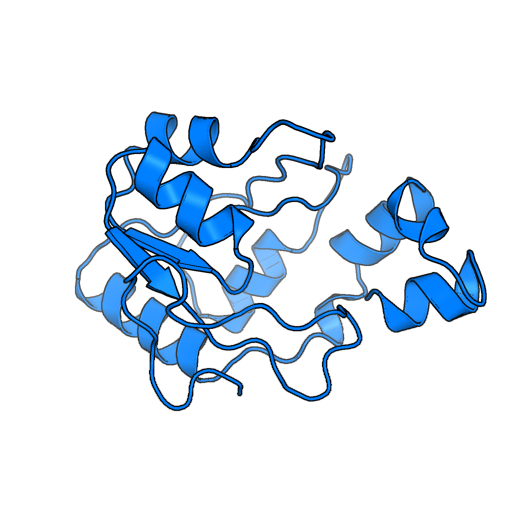 98.38 98 LYS A N 1
ATOM 800 C CA . LYS A 1 98 ? 7.220 -3.402 12.342 1.00 98.38 98 LYS A CA 1
ATOM 801 C C . LYS A 1 98 ? 6.396 -2.102 12.364 1.00 98.38 98 LYS A C 1
ATOM 803 O O . LYS A 1 98 ? 5.957 -1.731 13.452 1.00 98.38 98 LYS A O 1
ATOM 808 N N . PRO A 1 99 ? 6.105 -1.440 11.226 1.00 98.62 99 PRO A N 1
ATOM 809 C CA . PRO A 1 99 ? 5.295 -0.226 11.243 1.00 98.62 99 PRO A CA 1
ATOM 810 C C . PRO A 1 99 ? 3.844 -0.466 11.676 1.00 98.62 99 PRO A C 1
ATOM 812 O O . PRO A 1 99 ? 3.262 0.432 12.281 1.00 98.62 99 PRO A O 1
ATOM 815 N N . ILE A 1 100 ? 3.264 -1.651 11.440 1.00 98.81 100 ILE A N 1
ATOM 816 C CA . ILE A 1 100 ? 1.949 -2.009 12.000 1.00 98.81 100 ILE A CA 1
ATOM 817 C C . ILE A 1 100 ? 1.980 -1.928 13.538 1.00 98.81 100 ILE A C 1
ATOM 819 O O . ILE A 1 100 ? 1.123 -1.275 14.138 1.00 98.81 100 ILE A O 1
ATOM 823 N N . LYS A 1 101 ? 2.984 -2.547 14.177 1.00 98.62 101 LYS A N 1
ATOM 824 C CA . LYS A 1 101 ? 3.140 -2.563 15.642 1.00 98.62 101 LYS A CA 1
ATOM 825 C C . LYS A 1 101 ? 3.491 -1.185 16.208 1.00 98.62 101 LYS A C 1
ATOM 827 O O . LYS A 1 101 ? 2.873 -0.754 17.179 1.00 98.62 101 LYS A O 1
ATOM 832 N N . GLU A 1 102 ? 4.445 -0.478 15.601 1.00 98.44 102 GLU A N 1
ATOM 833 C CA . GLU A 1 102 ? 4.903 0.842 16.070 1.00 98.44 102 GLU A CA 1
ATOM 834 C C . GLU A 1 102 ? 3.787 1.896 16.032 1.00 98.44 102 GLU A C 1
ATOM 836 O O . GLU A 1 102 ? 3.661 2.688 16.966 1.00 98.44 102 GLU A O 1
ATOM 841 N N . ASN A 1 103 ? 2.928 1.857 15.007 1.00 98.44 103 ASN A N 1
ATOM 842 C CA . ASN A 1 103 ? 1.776 2.758 14.883 1.00 98.44 103 ASN A CA 1
ATOM 843 C C . ASN A 1 103 ? 0.508 2.219 15.568 1.00 98.44 103 ASN A C 1
ATOM 845 O O . ASN A 1 103 ? -0.546 2.843 15.475 1.00 98.44 103 ASN A O 1
ATOM 849 N N . LYS A 1 104 ? 0.602 1.079 16.273 1.00 98.31 104 LYS A N 1
ATOM 850 C CA . LYS A 1 104 ? -0.489 0.470 17.054 1.00 98.31 104 LYS A CA 1
ATOM 851 C C . LYS A 1 104 ? -1.774 0.267 16.242 1.00 98.31 104 LYS A C 1
ATOM 853 O O . LYS A 1 104 ? -2.877 0.462 16.763 1.00 98.31 104 LYS A O 1
ATOM 858 N N . LEU A 1 105 ? -1.640 -0.112 14.969 1.00 98.62 105 LEU A N 1
ATOM 859 C CA . LEU A 1 105 ? -2.798 -0.338 14.104 1.00 98.62 105 LEU A CA 1
ATOM 860 C C . LEU A 1 105 ? -3.680 -1.445 14.684 1.00 98.62 105 LEU A C 1
ATOM 862 O O . LEU A 1 105 ? -3.191 -2.341 15.360 1.00 98.62 105 LEU A O 1
ATOM 866 N N . GLN A 1 106 ? -4.983 -1.373 14.423 1.00 98.69 106 GLN A N 1
ATOM 867 C CA . GLN A 1 106 ? -5.954 -2.366 14.906 1.00 98.69 106 GLN A CA 1
ATOM 868 C C . GLN A 1 106 ? -6.572 -3.182 13.764 1.00 98.69 106 GLN A C 1
ATOM 870 O O . GLN A 1 106 ? -7.060 -4.291 13.979 1.00 98.69 106 GLN A O 1
ATOM 875 N N . ILE A 1 107 ? -6.555 -2.632 12.547 1.00 98.75 107 ILE A N 1
ATOM 876 C CA . ILE A 1 107 ? -7.094 -3.246 11.334 1.00 98.75 107 ILE A CA 1
ATOM 877 C C . ILE A 1 107 ? -6.107 -2.984 10.195 1.00 98.75 107 ILE A C 1
ATOM 879 O O . ILE A 1 107 ? -5.597 -1.869 10.071 1.00 98.75 107 ILE A O 1
ATOM 883 N N . PHE A 1 108 ? -5.847 -3.995 9.367 1.00 98.75 108 PHE A N 1
ATOM 884 C CA . PHE A 1 108 ? -5.030 -3.869 8.164 1.00 98.75 108 PHE A CA 1
ATOM 885 C C . PHE A 1 108 ? -5.784 -4.389 6.942 1.00 98.75 108 PHE A C 1
ATOM 887 O O . PHE A 1 108 ? -6.289 -5.515 6.941 1.00 98.75 108 PHE A O 1
ATOM 894 N N . TYR A 1 109 ? -5.838 -3.560 5.900 1.00 98.75 109 TYR A N 1
ATOM 895 C CA . TYR A 1 109 ? -6.443 -3.899 4.617 1.00 98.75 109 TYR A CA 1
ATOM 896 C C . TYR A 1 109 ? -5.348 -4.145 3.589 1.00 98.75 109 TYR A C 1
ATOM 898 O O . TYR A 1 109 ? -4.455 -3.312 3.425 1.00 98.75 109 TYR A O 1
ATOM 906 N N . GLY A 1 110 ? -5.439 -5.249 2.857 1.00 98.31 110 GLY A N 1
ATOM 907 C CA . GLY A 1 110 ? -4.475 -5.553 1.806 1.00 98.31 110 GLY A CA 1
ATOM 908 C C . GLY A 1 110 ? -4.969 -6.625 0.855 1.00 98.31 110 GLY A C 1
ATOM 909 O O . GLY A 1 110 ? -5.912 -7.354 1.158 1.00 98.31 110 GLY A O 1
ATOM 910 N N . ASP A 1 111 ? -4.369 -6.683 -0.327 1.00 97.88 111 ASP A N 1
ATOM 911 C CA . ASP A 1 111 ? -4.730 -7.657 -1.349 1.00 97.88 111 ASP A CA 1
ATOM 912 C C . ASP A 1 111 ? -3.799 -8.867 -1.362 1.00 97.88 111 ASP A C 1
ATOM 914 O O . ASP A 1 111 ? -4.230 -9.953 -1.741 1.00 97.88 111 ASP A O 1
ATOM 918 N N . ALA A 1 112 ? -2.544 -8.717 -0.937 1.00 96.81 112 ALA A N 1
ATOM 919 C CA . ALA A 1 112 ? -1.551 -9.783 -0.971 1.00 96.81 112 ALA A CA 1
ATOM 920 C C . ALA A 1 112 ? -1.598 -10.668 0.279 1.00 96.81 112 ALA A C 1
ATOM 922 O O . ALA A 1 112 ? -1.947 -10.216 1.365 1.00 96.81 112 ALA A O 1
ATOM 923 N N . ASP A 1 113 ? -1.190 -11.930 0.137 1.00 96.50 113 ASP A N 1
ATOM 924 C CA . ASP A 1 113 ? -1.117 -12.874 1.262 1.00 96.50 113 ASP A CA 1
ATOM 925 C C . ASP A 1 113 ? -0.192 -12.352 2.365 1.00 96.50 113 ASP A C 1
ATOM 927 O O . ASP A 1 113 ? -0.551 -12.375 3.539 1.00 96.50 113 ASP A O 1
ATOM 931 N N . SER A 1 114 ? 0.907 -11.706 1.966 1.00 96.44 114 SER A N 1
ATOM 932 C CA . SER A 1 114 ? 1.810 -11.002 2.875 1.00 96.44 114 SER A CA 1
ATOM 933 C C . SER A 1 114 ? 1.128 -9.902 3.697 1.00 96.44 114 SER A C 1
ATOM 935 O O . SER A 1 114 ? 1.593 -9.584 4.784 1.00 96.44 114 SER A O 1
ATOM 937 N N . ASP A 1 115 ? 0.052 -9.277 3.213 1.00 98.19 115 ASP A N 1
ATOM 938 C CA . ASP A 1 115 ? -0.664 -8.264 3.999 1.00 98.19 115 ASP A CA 1
ATOM 939 C C . ASP A 1 115 ? -1.458 -8.906 5.139 1.00 98.19 115 ASP A C 1
ATOM 941 O O . ASP A 1 115 ? -1.471 -8.391 6.257 1.00 98.19 115 ASP A O 1
ATOM 945 N N . ILE A 1 116 ? -2.082 -10.052 4.862 1.00 98.50 116 ILE A N 1
ATOM 946 C CA . ILE A 1 116 ? -2.857 -10.810 5.846 1.00 98.50 116 ILE A CA 1
ATOM 947 C C . ILE A 1 116 ? -1.932 -11.444 6.880 1.00 98.50 116 ILE A C 1
ATOM 949 O O . ILE A 1 116 ? -2.166 -11.308 8.079 1.00 98.50 116 ILE A O 1
ATOM 953 N N . GLU A 1 117 ? -0.833 -12.048 6.431 1.00 97.88 117 GLU A N 1
ATOM 954 C CA . GLU A 1 117 ? 0.208 -12.580 7.312 1.00 97.88 117 GLU A CA 1
ATOM 955 C C . GLU A 1 117 ? 0.782 -11.488 8.225 1.00 97.88 117 GLU A C 1
ATOM 957 O O . GLU A 1 117 ? 0.899 -11.704 9.430 1.00 97.88 117 GLU A O 1
ATOM 962 N N . ALA A 1 118 ? 1.069 -10.291 7.688 1.00 98.38 118 ALA A N 1
ATOM 963 C CA . ALA A 1 118 ? 1.590 -9.179 8.487 1.00 98.38 118 ALA A CA 1
ATOM 964 C C . ALA A 1 118 ? 0.632 -8.783 9.616 1.00 98.38 118 ALA A C 1
ATOM 966 O O . ALA A 1 118 ? 1.060 -8.506 10.737 1.00 98.38 118 ALA A O 1
ATOM 967 N N . ALA A 1 119 ? -0.665 -8.740 9.313 1.00 98.62 119 ALA A N 1
ATOM 968 C CA . ALA A 1 119 ? -1.706 -8.388 10.265 1.00 98.62 119 ALA A CA 1
ATOM 969 C C . ALA A 1 119 ? -1.876 -9.463 11.348 1.00 98.62 119 ALA A C 1
ATOM 971 O O . ALA A 1 119 ? -1.908 -9.135 12.535 1.00 98.62 119 ALA A O 1
ATOM 972 N N . PHE A 1 120 ? -1.903 -10.740 10.962 1.00 98.44 120 PHE A N 1
ATOM 973 C CA . PHE A 1 120 ? -1.987 -11.858 11.902 1.00 98.44 120 PHE A CA 1
ATOM 974 C C . PHE A 1 120 ? -0.760 -11.958 12.807 1.00 98.44 120 PHE A C 1
ATOM 976 O O . PHE A 1 120 ? -0.914 -12.080 14.021 1.00 98.44 120 PHE A O 1
ATOM 983 N N . GLU A 1 121 ? 0.450 -11.815 12.268 1.00 98.31 121 GLU A N 1
ATOM 984 C CA . GLU A 1 121 ? 1.679 -11.812 13.073 1.00 98.31 121 GLU A CA 1
ATOM 985 C C . GLU A 1 121 ? 1.781 -10.574 13.985 1.00 98.31 121 GLU A C 1
ATOM 987 O O . GLU A 1 121 ? 2.410 -10.590 15.052 1.00 98.31 121 GLU A O 1
ATOM 992 N N . ALA A 1 122 ? 1.131 -9.477 13.594 1.00 98.38 122 ALA A N 1
ATOM 993 C CA . ALA A 1 122 ? 0.964 -8.315 14.452 1.00 98.38 122 ALA A CA 1
ATOM 994 C C . ALA A 1 122 ? -0.160 -8.454 15.490 1.00 98.38 122 ALA A C 1
ATOM 996 O O . ALA A 1 122 ? -0.227 -7.621 16.392 1.00 98.38 122 ALA A O 1
ATOM 997 N N . GLY A 1 123 ? -0.990 -9.498 15.412 1.00 98.38 123 GLY A N 1
ATOM 998 C CA . GLY A 1 123 ? -2.109 -9.726 16.325 1.00 98.38 123 GLY A CA 1
ATOM 999 C C . GLY A 1 123 ? -3.286 -8.776 16.099 1.00 98.38 123 GLY A C 1
ATOM 1000 O O . GLY A 1 123 ? -3.996 -8.456 17.050 1.00 98.38 123 GLY A O 1
ATOM 1001 N N . ILE A 1 124 ? -3.476 -8.295 14.868 1.00 98.75 124 ILE A N 1
ATOM 1002 C CA . ILE A 1 124 ? -4.511 -7.317 14.510 1.00 98.75 124 ILE A CA 1
ATOM 1003 C C . ILE A 1 124 ? -5.474 -7.895 13.470 1.00 98.75 124 ILE A C 1
ATOM 1005 O O . ILE A 1 124 ? -5.192 -8.903 12.821 1.00 98.75 124 ILE A O 1
ATOM 1009 N N . ARG A 1 125 ? -6.632 -7.255 13.290 1.00 98.69 125 ARG A N 1
ATOM 1010 C CA . ARG A 1 125 ? -7.651 -7.730 12.348 1.00 98.69 125 ARG A CA 1
ATOM 1011 C C . ARG A 1 125 ? -7.175 -7.556 10.904 1.00 98.69 125 ARG A C 1
ATOM 1013 O O . ARG A 1 125 ? -6.889 -6.439 10.477 1.00 98.69 125 ARG A O 1
ATOM 1020 N N . ALA A 1 126 ? -7.146 -8.645 10.144 1.00 98.56 126 ALA A N 1
ATOM 1021 C CA . ALA A 1 126 ? -6.822 -8.637 8.722 1.00 98.56 126 ALA A CA 1
ATOM 1022 C C . ALA A 1 126 ? -8.104 -8.653 7.879 1.00 98.56 126 ALA A C 1
ATOM 1024 O O . ALA A 1 126 ? -8.991 -9.470 8.128 1.00 98.56 126 ALA A O 1
ATOM 1025 N N . ILE A 1 127 ? -8.197 -7.772 6.880 1.00 98.69 127 ILE A N 1
ATOM 1026 C CA . ILE A 1 127 ? -9.309 -7.759 5.921 1.00 98.69 127 ILE A CA 1
ATOM 1027 C C . ILE A 1 127 ? -8.744 -7.746 4.499 1.00 98.69 127 ILE A C 1
ATOM 1029 O O . ILE A 1 127 ? -8.053 -6.812 4.083 1.00 98.69 127 ILE A O 1
ATOM 1033 N N . ARG A 1 128 ? -9.067 -8.784 3.731 1.00 98.75 128 ARG A N 1
ATOM 1034 C CA . ARG A 1 128 ? -8.654 -8.940 2.340 1.00 98.75 128 ARG A CA 1
ATOM 1035 C C . ARG A 1 128 ? -9.439 -8.012 1.422 1.00 98.75 128 ARG A C 1
ATOM 1037 O O . ARG A 1 128 ? -10.671 -8.001 1.423 1.00 98.75 128 ARG A O 1
ATOM 1044 N N . ILE A 1 129 ? -8.710 -7.313 0.560 1.00 98.38 129 ILE A N 1
ATOM 1045 C CA . ILE A 1 129 ? -9.233 -6.601 -0.605 1.00 98.38 129 ILE A CA 1
ATOM 1046 C C . ILE A 1 129 ? -8.923 -7.427 -1.854 1.00 98.38 129 ILE A C 1
ATOM 1048 O O . ILE A 1 129 ? -7.786 -7.828 -2.074 1.00 98.38 129 ILE A O 1
ATOM 1052 N N . MET A 1 130 ? -9.904 -7.673 -2.716 1.00 97.88 130 MET A N 1
ATOM 1053 C CA . MET A 1 130 ? -9.684 -8.481 -3.914 1.00 97.88 130 MET A CA 1
ATOM 1054 C C . MET A 1 130 ? -8.794 -7.734 -4.910 1.00 97.88 130 MET A C 1
ATOM 1056 O O . MET A 1 130 ? -9.076 -6.601 -5.304 1.00 97.88 130 MET A O 1
ATOM 1060 N N . ARG A 1 131 ? -7.698 -8.353 -5.358 1.00 97.06 131 ARG A N 1
ATOM 1061 C CA . ARG A 1 131 ? -6.886 -7.789 -6.446 1.00 97.06 131 ARG A CA 1
ATOM 1062 C C . ARG A 1 131 ? -7.723 -7.733 -7.730 1.00 97.06 131 ARG A C 1
ATOM 1064 O O . ARG A 1 131 ? -8.408 -8.696 -8.064 1.00 97.06 131 ARG A O 1
ATOM 1071 N N . ALA A 1 132 ? -7.632 -6.627 -8.471 1.00 95.06 132 ALA A N 1
ATOM 1072 C CA . ALA A 1 132 ? -8.326 -6.481 -9.749 1.00 95.06 132 ALA A CA 1
ATOM 1073 C C . ALA A 1 132 ? -7.905 -7.583 -10.737 1.00 95.06 132 ALA A C 1
ATOM 1075 O O . ALA A 1 132 ? -6.716 -7.892 -10.872 1.00 95.06 132 ALA A O 1
ATOM 1076 N N . VAL A 1 133 ? -8.867 -8.167 -11.454 1.00 91.00 133 VAL A N 1
ATOM 1077 C CA . VAL A 1 133 ? -8.620 -9.305 -12.361 1.00 91.00 133 VAL A CA 1
ATOM 1078 C C . VAL A 1 133 ? -7.656 -8.961 -13.504 1.00 91.00 133 VAL A C 1
ATOM 1080 O O . VAL A 1 133 ? -6.850 -9.805 -13.911 1.00 91.00 133 VAL A O 1
ATOM 1083 N N . ASN A 1 134 ? -7.679 -7.703 -13.953 1.00 90.62 134 ASN A N 1
ATOM 1084 C CA . ASN A 1 134 ? -6.814 -7.132 -14.989 1.00 90.62 134 ASN A CA 1
ATOM 1085 C C . ASN A 1 134 ? -5.444 -6.657 -14.463 1.00 90.62 134 ASN A C 1
ATOM 1087 O O . ASN A 1 134 ? -4.650 -6.112 -15.229 1.00 90.62 134 ASN A O 1
ATOM 1091 N N . SER A 1 135 ? -5.134 -6.864 -13.178 1.00 91.81 135 SER A N 1
ATOM 1092 C CA . SER A 1 135 ? -3.817 -6.542 -12.626 1.00 91.81 135 SER A CA 1
ATOM 1093 C C . SER A 1 135 ? -2.715 -7.352 -13.308 1.00 91.81 135 SER A C 1
ATOM 1095 O O . SER A 1 135 ? -2.824 -8.569 -13.473 1.00 91.81 135 SER A O 1
ATOM 1097 N N . THR A 1 136 ? -1.600 -6.695 -13.626 1.00 90.12 136 THR A N 1
ATOM 1098 C CA . THR A 1 136 ? -0.393 -7.362 -14.139 1.00 90.12 136 THR A CA 1
ATOM 1099 C C . THR A 1 136 ? 0.446 -8.005 -13.029 1.00 90.12 136 THR A C 1
ATOM 1101 O O . THR A 1 136 ? 1.441 -8.672 -13.310 1.00 90.12 136 THR A O 1
ATOM 1104 N N . SER A 1 137 ? 0.066 -7.827 -11.757 1.00 87.12 137 SER A N 1
ATOM 1105 C CA . SER A 1 137 ? 0.707 -8.491 -10.619 1.00 87.12 137 SER A CA 1
ATOM 1106 C C . SER A 1 137 ? 0.126 -9.893 -10.428 1.00 87.12 137 SER A C 1
ATOM 1108 O O . SER A 1 137 ? -0.855 -10.096 -9.708 1.00 87.12 137 SER A O 1
ATOM 1110 N N . LYS A 1 138 ? 0.730 -10.858 -11.128 1.00 87.19 138 LYS A N 1
ATOM 1111 C CA . LYS A 1 138 ? 0.389 -12.286 -11.071 1.00 87.19 138 LYS A CA 1
ATOM 1112 C C . LYS A 1 138 ? 1.458 -13.096 -10.305 1.00 87.19 138 LYS A C 1
ATOM 1114 O O . LYS A 1 138 ? 2.630 -12.675 -10.316 1.00 87.19 138 LYS A O 1
ATOM 1119 N N . PRO A 1 139 ? 1.086 -14.247 -9.696 1.00 89.69 139 PRO A N 1
ATOM 1120 C CA . PRO A 1 139 ? -0.264 -14.841 -9.647 1.00 89.69 139 PRO A CA 1
ATOM 1121 C C . PRO A 1 139 ? -1.255 -14.041 -8.783 1.00 89.69 139 PRO A C 1
ATOM 1123 O O . PRO A 1 139 ? -0.862 -13.122 -8.062 1.00 89.69 139 PRO A O 1
ATOM 1126 N N . MET A 1 140 ? -2.550 -14.343 -8.924 1.00 92.56 140 MET A N 1
ATOM 1127 C CA . MET A 1 140 ? -3.582 -13.749 -8.066 1.00 92.56 140 MET A CA 1
ATOM 1128 C C . MET A 1 140 ? -3.511 -14.375 -6.664 1.00 92.56 140 MET A C 1
ATOM 1130 O O . MET A 1 140 ? -3.287 -15.581 -6.583 1.00 92.56 140 MET A O 1
ATOM 1134 N N . PRO A 1 141 ? -3.704 -13.592 -5.590 1.00 91.19 141 PRO A N 1
ATOM 1135 C CA . PRO A 1 141 ? -3.806 -14.116 -4.228 1.00 91.19 141 PRO A CA 1
ATOM 1136 C C . PRO A 1 141 ? -5.037 -15.014 -4.053 1.00 91.19 141 PRO A C 1
ATOM 1138 O O . PRO A 1 141 ? -6.029 -14.860 -4.775 1.00 91.19 141 PRO A O 1
ATOM 1141 N N . HIS A 1 142 ? -4.997 -15.916 -3.072 1.00 91.94 142 HIS A N 1
ATOM 1142 C CA . HIS A 1 142 ? -6.139 -16.758 -2.719 1.00 91.94 142 HIS A CA 1
ATOM 1143 C C . HIS A 1 142 ? -6.974 -16.069 -1.634 1.00 91.94 142 HIS A C 1
ATOM 1145 O O . HIS A 1 142 ? -6.683 -16.161 -0.446 1.00 91.94 142 HIS A O 1
ATOM 1151 N N . ASN A 1 143 ? -8.019 -15.346 -2.037 1.00 96.00 143 ASN A N 1
ATOM 1152 C CA . ASN A 1 143 ? -8.852 -14.604 -1.089 1.00 96.00 143 ASN A CA 1
ATOM 1153 C C . ASN A 1 143 ? -9.497 -15.551 -0.057 1.00 96.00 143 ASN A C 1
ATOM 1155 O O . ASN A 1 143 ? -10.205 -16.480 -0.448 1.00 96.00 143 ASN A O 1
ATOM 1159 N N . GLY A 1 144 ? -9.285 -15.300 1.240 1.00 96.31 144 GLY A N 1
ATOM 1160 C CA . GLY A 1 144 ? -9.858 -16.096 2.330 1.00 96.31 144 GLY A CA 1
ATOM 1161 C C . GLY A 1 144 ? -9.059 -17.353 2.691 1.00 96.31 144 GLY A C 1
ATOM 1162 O O . GLY A 1 144 ? -9.509 -18.131 3.532 1.00 96.31 144 GLY A O 1
ATOM 1163 N N . SER A 1 145 ? -7.891 -17.590 2.079 1.00 96.06 145 SER A N 1
ATOM 1164 C CA . SER A 1 145 ? -7.110 -18.813 2.315 1.00 96.06 145 SER A CA 1
ATOM 1165 C C . SER A 1 145 ? -6.566 -18.945 3.735 1.00 96.06 145 SER A C 1
ATOM 1167 O O . SER A 1 145 ? -6.208 -20.050 4.136 1.00 96.06 145 SER A O 1
ATOM 1169 N N . PHE A 1 146 ? -6.503 -17.850 4.495 1.00 96.69 146 PHE A N 1
ATOM 1170 C CA . PHE A 1 146 ? -6.068 -17.855 5.890 1.00 96.69 146 PHE A CA 1
ATOM 1171 C C . PHE A 1 146 ? -7.246 -17.777 6.874 1.00 96.69 146 PHE A C 1
ATOM 1173 O O . PHE A 1 146 ? -7.031 -17.642 8.076 1.00 96.69 146 PHE A O 1
ATOM 1180 N N . GLY A 1 147 ? -8.490 -17.859 6.382 1.00 97.62 147 GLY A N 1
ATOM 1181 C CA . GLY A 1 147 ? -9.698 -17.668 7.187 1.00 97.62 147 GLY A CA 1
ATOM 1182 C C . GLY A 1 147 ? -9.991 -16.201 7.517 1.00 97.62 147 GLY A C 1
ATOM 1183 O O . GLY A 1 147 ? -10.794 -15.927 8.408 1.00 97.62 147 GLY A O 1
ATOM 1184 N N . GLU A 1 148 ? -9.338 -15.259 6.830 1.00 98.44 148 GLU A N 1
ATOM 1185 C CA . GLU A 1 148 ? -9.573 -13.829 6.986 1.00 98.44 148 GLU A CA 1
ATOM 1186 C C . GLU A 1 148 ? -10.893 -13.377 6.347 1.00 98.44 148 GLU A C 1
ATOM 1188 O O . GLU A 1 148 ? -11.420 -14.000 5.422 1.00 98.44 148 GLU A O 1
ATOM 1193 N N . GLU A 1 149 ? -11.406 -12.234 6.794 1.00 98.62 149 GLU A N 1
ATOM 1194 C CA . GLU A 1 149 ? -12.546 -11.598 6.140 1.00 98.62 149 GLU A CA 1
ATOM 1195 C C . GLU A 1 149 ? -12.152 -11.088 4.753 1.00 98.62 149 GLU A C 1
ATOM 1197 O O . GLU A 1 149 ? -11.117 -10.442 4.589 1.00 98.62 149 GLU A O 1
ATOM 1202 N N . VAL A 1 150 ? -13.010 -11.315 3.758 1.00 98.50 150 VAL A N 1
ATOM 1203 C CA . VAL A 1 150 ? -12.830 -10.797 2.398 1.00 98.50 150 VAL A CA 1
ATOM 1204 C C . VAL A 1 150 ? -13.914 -9.775 2.109 1.00 98.50 150 VAL A C 1
ATOM 1206 O O . VAL A 1 150 ? -15.105 -10.089 2.160 1.00 98.50 150 VAL A O 1
ATOM 1209 N N . LEU A 1 151 ? -13.514 -8.547 1.780 1.00 98.19 151 LEU A N 1
ATOM 1210 C CA . LEU A 1 151 ? -14.473 -7.519 1.404 1.00 98.19 151 LEU A CA 1
ATOM 1211 C C . LEU A 1 151 ? -15.083 -7.862 0.040 1.00 98.19 151 LEU A C 1
ATOM 1213 O O . LEU A 1 151 ? -14.374 -7.963 -0.963 1.00 98.19 151 LEU A O 1
ATOM 1217 N N . VAL A 1 152 ? -16.404 -8.021 -0.004 1.00 97.06 152 VAL A N 1
ATOM 1218 C CA . VAL A 1 152 ? -17.145 -8.296 -1.243 1.00 97.06 152 VAL A CA 1
ATOM 1219 C C . VAL A 1 152 ? -17.043 -7.130 -2.227 1.00 97.06 152 VAL A C 1
ATOM 1221 O O . VAL A 1 152 ? -16.988 -5.972 -1.811 1.00 97.06 152 VAL A O 1
ATOM 1224 N N . ASN A 1 153 ? -17.051 -7.439 -3.528 1.00 95.88 153 ASN A N 1
ATOM 1225 C CA . ASN A 1 153 ? -17.020 -6.461 -4.626 1.00 95.88 153 ASN A CA 1
ATOM 1226 C C . ASN A 1 153 ? -15.917 -5.400 -4.458 1.00 95.88 153 ASN A C 1
ATOM 1228 O O . ASN A 1 153 ? -16.143 -4.202 -4.633 1.00 95.88 153 ASN A O 1
ATOM 1232 N N . SER A 1 154 ? -14.745 -5.839 -4.002 1.00 97.50 154 SER A N 1
ATOM 1233 C CA . SER A 1 154 ? -13.613 -4.978 -3.670 1.00 97.50 154 SER A CA 1
ATOM 1234 C C . SER A 1 154 ? -12.520 -4.995 -4.730 1.00 97.50 154 SER A C 1
ATOM 1236 O O . SER A 1 154 ? -11.436 -4.485 -4.478 1.00 97.50 154 SER A O 1
ATOM 1238 N N . GLU A 1 155 ? -12.767 -5.584 -5.900 1.00 94.62 155 GLU A N 1
ATOM 1239 C CA . GLU A 1 155 ? -11.835 -5.666 -7.024 1.00 94.62 155 GLU A CA 1
ATOM 1240 C C . GLU A 1 155 ? -11.768 -4.394 -7.882 1.00 94.62 155 GLU A C 1
ATOM 1242 O O . GLU A 1 155 ? -10.816 -4.257 -8.654 1.00 94.62 155 GLU A O 1
ATOM 1247 N N . TYR A 1 156 ? -12.705 -3.459 -7.693 1.00 90.69 156 TYR A N 1
ATOM 1248 C CA . TYR A 1 156 ? -12.817 -2.178 -8.398 1.00 90.69 156 TYR A CA 1
ATOM 1249 C C . TYR A 1 156 ? -12.924 -0.973 -7.451 1.00 90.69 156 TYR A C 1
ATOM 1251 O O . TYR A 1 156 ? -13.148 -1.140 -6.229 1.00 90.69 156 TYR A O 1
#

Foldseek 3Di:
DQVVLCVPPNPPDRPSQPDLVSLCCVFAPPCVVPDDFPVVLVVLVVCVVVVHADAAEDQRADDPDGCVQVVCCVVNVDDPHDDHHHQHDDPPDLSRLVVCQVVVPAEWEDAAPSRQVSQVVNVHAYEHAFAAPPDPPDDGHDPCPVVHHYDPPRND

Radius of gyration: 15.46 Å; chains: 1; bounding box: 33×35×38 Å

Organism: NCBI:txid412755

InterPro domains:
  IPR005519 Acid phosphatase, class B-like [PF03767] (3-135)
  IPR010025 HAD-superfamily phosphatase, subfamily IIIB, AphA [TIGR01672] (2-156)
  IPR023214 HAD superfamily [G3DSA:3.40.50.1000] (1-156)
  IPR036412 HAD-like superfamily [SSF56784] (2-156)

Secondary structure (DSSP, 8-state):
-HHHHHHHH-TTSSGGGG-HHHHHHHHHTGGGGPPPPHHHHHHHHHHHHHT-----EE-SPP-SS--HHHHHHHHHT-SSPPPPEE---BTTB-TTHHHHHHTT-SEEEESSHHHHHHHHHTTSEEEEPPPPTT-SS-SPP-TTTTS-EE-TT---

Sequence (156 aa):
GYYYGQQKYSPGNKAFAILEEFWNEMNNGLDQFSLPKECARKLIELHKKRGDSIYFITARTKTEIESVTELLEKTFDLENPNKVIFTGFKLGENLKIKPIKENKLQIFYGDADSDIEAAFEAGIRAIRIMRAVNSTSKPMPHNGSFGEEVLVNSEY

pLDDT: mean 96.37, std 2.61, range [87.12, 98.81]